Protein AF-A0A066UER6-F1 (afdb_monomer_lite)

Foldseek 3Di:
DDQAFAFQQRVQVVVVHGDDDPPPPDPDPPPDDRRDGDHDDPVLVVQLVQQQVLFQVLCCVLCVVDHFDQDPPQRWGWDADPQKIWTWGCADPVGNHIKTDIFHNDQDDDPQQPDPRGHIDHCVRQVGNVSSNVNVVVSVVVVPDD

Sequence (146 aa):
MPLNGRSYDEVAAAAGLEAGEPAGVYGGGPGVRTDEVITLAADAVKTLMRAFAEGDRALREFAPELVPVLWPEHFDVAISLDEVNYGVSPGDRYFAEPYAYVGPHEPREGEFWNAAFGAARTMAELGGADAVVGFFRAGRESAAGR

pLDDT: mean 93.42, std 7.53, range [54.22, 98.88]

Organism: NCBI:txid287986

Secondary structure (DSSP, 8-state):
---TTSBHHHHHHHTT------TTT-----S--TTSBP---HHHHHHHHHHHHHHHHHHHHH-TTSPPEE-TTT--EEEEETTEEEEEES--SS-SS-EEEEEESS---STT--BTTBEEEEHHHH-SHHHHHHHHHHHHHHHH--

Structure (mmCIF, N/CA/C/O backbone):
data_AF-A0A066UER6-F1
#
_entry.id   AF-A0A066UER6-F1
#
loop_
_atom_site.group_PDB
_atom_site.id
_atom_site.type_symbol
_atom_site.label_atom_id
_atom_site.label_alt_id
_atom_site.label_comp_id
_atom_site.label_asym_id
_atom_site.label_entity_id
_atom_site.label_seq_id
_atom_site.pdbx_PDB_ins_code
_atom_site.Cartn_x
_atom_site.Cartn_y
_atom_site.Cartn_z
_atom_site.occupancy
_atom_site.B_iso_or_equiv
_atom_site.auth_seq_id
_atom_site.auth_comp_id
_atom_site.auth_asym_id
_atom_site.auth_atom_id
_atom_site.pdbx_PDB_model_num
ATOM 1 N N . MET A 1 1 ? 11.293 -13.951 -16.909 1.00 78.81 1 MET A N 1
ATOM 2 C CA . MET A 1 1 ? 12.404 -13.252 -17.600 1.00 78.81 1 MET A CA 1
ATOM 3 C C . MET A 1 1 ? 12.900 -12.126 -16.694 1.00 78.81 1 MET A C 1
ATOM 5 O O . MET A 1 1 ? 12.075 -11.637 -15.928 1.00 78.81 1 MET A O 1
ATOM 9 N N . PRO A 1 2 ? 14.182 -11.722 -16.725 1.00 86.94 2 PRO A N 1
ATOM 10 C CA . PRO A 1 2 ? 14.626 -10.545 -15.977 1.00 86.94 2 PRO A CA 1
ATOM 11 C C . PRO A 1 2 ? 13.974 -9.278 -16.550 1.00 86.94 2 PRO A C 1
ATOM 13 O O . PRO A 1 2 ? 13.946 -9.110 -17.767 1.00 86.94 2 PRO A O 1
ATOM 16 N N . LEU A 1 3 ? 13.425 -8.427 -15.678 1.00 92.38 3 LEU A N 1
ATOM 17 C CA . LEU A 1 3 ? 12.785 -7.163 -16.070 1.00 92.38 3 LEU A CA 1
ATOM 18 C C . LEU A 1 3 ? 13.799 -6.017 -16.162 1.00 92.38 3 LEU A C 1
ATOM 20 O O . LEU A 1 3 ? 13.767 -5.235 -17.101 1.00 92.38 3 LEU A O 1
ATOM 24 N N . ASN A 1 4 ? 14.715 -5.935 -15.194 1.00 94.06 4 ASN A N 1
ATOM 25 C CA . ASN A 1 4 ? 15.705 -4.864 -15.116 1.00 94.06 4 ASN A CA 1
ATOM 26 C C . ASN A 1 4 ? 16.644 -4.870 -16.333 1.00 94.06 4 ASN A C 1
ATOM 28 O O . ASN A 1 4 ? 17.203 -5.915 -16.671 1.00 94.06 4 ASN A O 1
ATOM 32 N N . GLY A 1 5 ? 16.856 -3.699 -16.934 1.00 95.75 5 GLY A N 1
ATOM 33 C CA . GLY A 1 5 ? 17.715 -3.523 -18.107 1.00 95.75 5 GLY A CA 1
ATOM 34 C C . GLY A 1 5 ? 17.051 -3.843 -19.450 1.00 95.75 5 GLY A C 1
ATOM 35 O O . GLY A 1 5 ? 17.748 -3.862 -20.459 1.00 95.75 5 GLY A O 1
ATOM 36 N N . ARG A 1 6 ? 15.735 -4.083 -19.470 1.00 96.19 6 ARG A N 1
ATOM 37 C CA . ARG A 1 6 ? 14.922 -4.276 -20.683 1.00 96.19 6 ARG A CA 1
ATOM 38 C C . ARG A 1 6 ? 13.877 -3.181 -20.807 1.00 96.19 6 ARG A C 1
ATOM 40 O O . ARG A 1 6 ? 13.477 -2.624 -19.788 1.00 96.19 6 ARG A O 1
ATOM 47 N N . SER A 1 7 ? 13.420 -2.883 -22.014 1.00 96.44 7 SER A N 1
ATOM 48 C CA . SER A 1 7 ? 12.302 -1.957 -22.219 1.00 96.44 7 SER A CA 1
ATOM 49 C C . SER A 1 7 ? 10.941 -2.630 -22.005 1.00 96.44 7 SER A C 1
ATOM 51 O O . SER A 1 7 ? 10.826 -3.861 -21.977 1.00 96.44 7 SER A O 1
ATOM 53 N N . TYR A 1 8 ? 9.891 -1.831 -21.799 1.00 94.94 8 TYR A N 1
ATOM 54 C CA . TYR A 1 8 ? 8.541 -2.362 -21.569 1.00 94.94 8 TYR A CA 1
ATOM 55 C C . TYR A 1 8 ? 7.993 -3.115 -22.793 1.00 94.94 8 TYR A C 1
ATOM 57 O O . TYR A 1 8 ? 7.343 -4.148 -22.628 1.00 94.94 8 TYR A O 1
ATOM 65 N N . ASP A 1 9 ? 8.290 -2.652 -24.009 1.00 96.25 9 ASP A N 1
ATOM 66 C CA . ASP A 1 9 ? 7.933 -3.322 -25.267 1.00 96.25 9 ASP A CA 1
ATOM 67 C C . ASP A 1 9 ? 8.623 -4.689 -25.434 1.00 96.25 9 ASP A C 1
ATOM 69 O O . ASP A 1 9 ? 7.976 -5.668 -25.803 1.00 96.25 9 ASP A O 1
ATOM 73 N N . GLU A 1 10 ? 9.897 -4.809 -25.065 1.00 96.56 10 GLU A N 1
ATOM 74 C CA . GLU A 1 10 ? 10.649 -6.064 -25.052 1.00 96.56 10 GLU A CA 1
ATOM 75 C C . GLU A 1 10 ? 10.055 -7.094 -24.083 1.00 96.56 10 GLU A C 1
ATOM 77 O O . GLU A 1 10 ? 10.028 -8.299 -24.372 1.00 96.56 10 GLU A O 1
ATOM 82 N N . VAL A 1 11 ? 9.623 -6.630 -22.907 1.00 95.88 11 VAL A N 1
ATOM 83 C CA . VAL A 1 11 ? 8.973 -7.467 -21.893 1.00 95.88 11 VAL A CA 1
ATOM 84 C C . VAL A 1 11 ? 7.583 -7.895 -22.363 1.00 95.88 11 VAL A C 1
ATOM 86 O O . VAL A 1 11 ? 7.253 -9.077 -22.248 1.00 95.88 11 VAL A O 1
ATOM 89 N N . ALA A 1 12 ? 6.792 -6.982 -22.933 1.00 94.62 12 ALA A N 1
ATOM 90 C CA . ALA A 1 12 ? 5.471 -7.291 -23.476 1.00 94.62 12 ALA A CA 1
ATOM 91 C C . ALA A 1 12 ? 5.558 -8.300 -24.630 1.00 94.62 12 ALA A C 1
ATOM 93 O O . ALA A 1 12 ? 4.899 -9.341 -24.586 1.00 94.62 12 ALA A O 1
ATOM 94 N N . ALA A 1 13 ? 6.449 -8.069 -25.597 1.00 95.75 13 ALA A N 1
ATOM 95 C CA . ALA A 1 13 ? 6.640 -8.955 -26.741 1.00 95.75 13 ALA A CA 1
ATOM 96 C C . ALA A 1 13 ? 7.039 -10.374 -26.307 1.00 95.75 13 ALA A C 1
ATOM 98 O O . ALA A 1 13 ? 6.516 -11.361 -26.824 1.00 95.75 13 ALA A O 1
ATOM 99 N N . ALA A 1 14 ? 7.913 -10.497 -25.302 1.00 95.38 14 ALA A N 1
ATOM 100 C CA . ALA A 1 14 ? 8.298 -11.791 -24.738 1.00 95.38 14 ALA A CA 1
ATOM 101 C C . ALA A 1 14 ? 7.141 -12.522 -24.025 1.00 95.38 14 ALA A C 1
ATOM 103 O O . ALA A 1 14 ? 7.196 -13.743 -23.878 1.00 95.38 14 ALA A O 1
ATOM 104 N N . ALA A 1 15 ? 6.108 -11.796 -23.592 1.00 94.62 15 ALA A N 1
ATOM 105 C CA . ALA A 1 15 ? 4.872 -12.347 -23.040 1.00 94.62 15 ALA A CA 1
ATOM 106 C C . ALA A 1 15 ? 3.776 -12.578 -24.104 1.00 94.62 15 ALA A C 1
ATOM 108 O O . ALA A 1 15 ? 2.688 -13.032 -23.757 1.00 94.62 15 ALA A O 1
ATOM 109 N N . GLY A 1 16 ? 4.043 -12.287 -25.384 1.00 96.00 16 GLY A N 1
ATOM 110 C CA . GLY A 1 16 ? 3.043 -12.356 -26.454 1.00 96.00 16 GLY A CA 1
ATOM 111 C C . GLY A 1 16 ? 2.021 -11.215 -26.411 1.00 96.00 16 GLY A C 1
ATOM 112 O O . GLY A 1 16 ? 0.895 -11.390 -26.871 1.00 96.00 16 GLY A O 1
ATOM 113 N N . LEU A 1 17 ? 2.401 -10.073 -25.834 1.00 94.62 17 LEU A N 1
ATOM 114 C CA . LEU A 1 17 ? 1.578 -8.875 -25.680 1.00 94.62 17 LEU A CA 1
ATOM 115 C C . LEU A 1 17 ? 2.175 -7.704 -26.471 1.00 94.62 17 LEU A C 1
ATOM 117 O O . LEU A 1 17 ? 3.385 -7.631 -26.683 1.00 94.62 17 LEU A O 1
ATOM 121 N N . GLU A 1 18 ? 1.325 -6.757 -26.857 1.00 93.50 18 GLU A N 1
ATOM 122 C CA . GLU A 1 18 ? 1.747 -5.445 -27.349 1.00 93.50 18 GLU A CA 1
ATOM 123 C C . GLU A 1 18 ? 1.742 -4.457 -26.177 1.00 93.50 18 GLU A C 1
ATOM 125 O O . GLU A 1 18 ? 0.764 -4.378 -25.431 1.00 93.50 18 GLU A O 1
ATOM 130 N N . ALA A 1 19 ? 2.848 -3.736 -25.974 1.00 92.06 19 ALA A N 1
ATOM 131 C CA . ALA A 1 19 ? 2.913 -2.708 -24.942 1.00 92.06 19 ALA A CA 1
ATOM 132 C C . ALA A 1 19 ? 2.109 -1.480 -25.374 1.00 92.06 19 ALA A C 1
ATOM 134 O O . ALA A 1 19 ? 2.279 -0.971 -26.478 1.00 92.06 19 ALA A O 1
ATOM 135 N N . GLY A 1 20 ? 1.280 -0.966 -24.474 1.00 87.19 20 GLY A N 1
ATOM 136 C CA . GLY A 1 20 ? 0.502 0.235 -24.720 1.00 87.19 20 GLY A CA 1
ATOM 137 C C . GLY A 1 20 ? -0.292 0.636 -23.489 1.00 87.19 20 GLY A C 1
ATOM 138 O O . GLY A 1 20 ? -0.501 -0.159 -22.571 1.00 87.19 20 GLY A O 1
ATOM 139 N N . GLU A 1 21 ? -0.722 1.890 -23.466 1.00 82.25 21 GLU A N 1
ATOM 140 C CA . GLU A 1 21 ? -1.702 2.343 -22.488 1.00 82.25 21 GLU A CA 1
ATOM 141 C C . GLU A 1 21 ? -3.107 1.829 -22.856 1.00 82.25 21 GLU A C 1
ATOM 143 O O . GLU A 1 21 ? -3.392 1.595 -24.035 1.00 82.25 21 GLU A O 1
ATOM 148 N N . PRO A 1 22 ? -4.023 1.687 -21.883 1.00 77.50 22 PRO A N 1
ATOM 149 C CA . PRO A 1 22 ? -5.437 1.445 -22.154 1.00 77.50 22 PRO A CA 1
ATOM 150 C C . PRO A 1 22 ? -6.102 2.731 -22.684 1.00 77.50 22 PRO A C 1
ATOM 152 O O . PRO A 1 22 ? -6.923 3.361 -22.008 1.00 77.50 22 PRO A O 1
ATOM 155 N N . ALA A 1 23 ? -5.703 3.144 -23.890 1.00 77.06 23 ALA A N 1
ATOM 156 C CA . ALA A 1 23 ? -6.059 4.417 -24.501 1.00 77.06 23 ALA A CA 1
ATOM 157 C C . ALA A 1 23 ? -7.580 4.633 -24.517 1.00 77.06 23 ALA A C 1
ATOM 159 O O . ALA A 1 23 ? -8.345 3.800 -25.004 1.00 77.06 23 ALA A O 1
ATOM 160 N N . GLY A 1 24 ? -8.019 5.774 -23.981 1.00 75.81 24 GLY A N 1
ATOM 161 C CA . GLY A 1 24 ? -9.433 6.154 -23.938 1.00 75.81 24 GLY A CA 1
ATOM 162 C C . GLY A 1 24 ? -10.271 5.472 -22.850 1.00 75.81 24 GLY A C 1
ATOM 163 O O . GLY A 1 24 ? -11.469 5.740 -22.790 1.00 75.81 24 GLY A O 1
ATOM 164 N N . VAL A 1 25 ? -9.674 4.634 -21.990 1.00 78.25 25 VAL A N 1
ATOM 165 C CA . VAL A 1 25 ? -10.378 3.987 -20.866 1.00 78.25 25 VAL A CA 1
ATOM 166 C C . VAL A 1 25 ? -10.045 4.664 -19.535 1.00 78.25 25 VAL A C 1
ATOM 168 O O . VAL A 1 25 ? -10.952 5.105 -18.832 1.00 78.25 25 VAL A O 1
ATOM 171 N N . TYR A 1 26 ? -8.755 4.797 -19.211 1.00 66.50 26 TYR A N 1
ATOM 172 C CA . TYR A 1 26 ? -8.274 5.398 -17.961 1.00 66.50 26 TYR A CA 1
ATOM 173 C C . TYR A 1 26 ? -7.165 6.418 -18.235 1.00 66.50 26 TYR A C 1
ATOM 175 O O . TYR A 1 26 ? -6.303 6.195 -19.082 1.00 66.50 26 TYR A O 1
ATOM 183 N N . GLY A 1 27 ? -7.183 7.538 -17.509 1.00 70.38 27 GLY A N 1
ATOM 184 C CA . GLY A 1 27 ? -6.080 8.504 -17.473 1.00 70.38 27 GLY A CA 1
ATOM 185 C C . GLY A 1 27 ? -5.192 8.297 -16.242 1.00 70.38 27 GLY A C 1
ATOM 186 O O . GLY A 1 27 ? -5.624 7.689 -15.269 1.00 70.38 27 GLY A O 1
ATOM 187 N N . GLY A 1 28 ? -3.970 8.841 -16.259 1.00 71.88 28 GLY A N 1
ATOM 188 C CA . GLY A 1 28 ? -3.071 8.811 -15.092 1.00 71.88 28 GLY A CA 1
ATOM 189 C C . GLY A 1 28 ? -2.182 7.569 -14.986 1.00 71.88 28 GLY A C 1
ATOM 190 O O . GLY A 1 28 ? -1.883 7.132 -13.879 1.00 71.88 28 GLY A O 1
ATOM 191 N N . GLY A 1 29 ? -1.765 7.003 -16.123 1.00 76.00 29 GLY A N 1
ATOM 192 C CA . GLY A 1 29 ? -0.794 5.908 -16.166 1.00 76.00 29 GLY A CA 1
ATOM 193 C C . GLY A 1 29 ? 0.595 6.285 -15.616 1.00 76.00 29 GLY A C 1
ATOM 194 O O . GLY A 1 29 ? 0.835 7.436 -15.249 1.00 76.00 29 GLY A O 1
ATOM 195 N N . PRO A 1 30 ? 1.550 5.339 -15.612 1.00 78.31 30 PRO A N 1
ATOM 196 C CA . PRO A 1 30 ? 2.862 5.482 -14.963 1.00 78.31 30 PRO A CA 1
ATOM 197 C C . PRO A 1 30 ? 3.775 6.577 -15.543 1.00 78.31 30 PRO A C 1
ATOM 199 O O . PRO A 1 30 ? 4.869 6.788 -15.030 1.00 78.31 30 PRO A O 1
ATOM 202 N N . GLY A 1 31 ? 3.362 7.266 -16.613 1.00 84.56 31 GLY A N 1
ATOM 203 C CA . GLY A 1 31 ? 4.130 8.358 -17.215 1.00 84.56 31 GLY A CA 1
ATOM 204 C C . GLY A 1 31 ? 5.421 7.913 -17.906 1.00 84.56 31 GLY A C 1
ATOM 205 O O . GLY A 1 31 ? 6.291 8.747 -18.139 1.00 84.56 31 GLY A O 1
ATOM 206 N N . VAL A 1 32 ? 5.541 6.623 -18.231 1.00 89.00 32 VAL A N 1
ATOM 207 C CA . VAL A 1 32 ? 6.689 6.034 -18.935 1.00 89.00 32 VAL A CA 1
ATOM 208 C C . VAL A 1 32 ? 6.318 5.707 -20.376 1.00 89.00 32 VAL A C 1
ATOM 210 O O . VAL A 1 32 ? 5.187 5.300 -20.659 1.00 89.00 32 VAL A O 1
ATOM 213 N N . ARG A 1 33 ? 7.269 5.854 -21.298 1.00 91.69 33 ARG A N 1
ATOM 214 C CA . ARG A 1 33 ? 7.125 5.350 -22.668 1.00 91.69 33 ARG A CA 1
ATOM 215 C C . ARG A 1 33 ? 7.414 3.853 -22.728 1.00 91.69 33 ARG A C 1
ATOM 217 O O . ARG A 1 33 ? 8.179 3.311 -21.935 1.00 91.69 33 ARG A O 1
ATOM 224 N N . THR A 1 34 ? 6.837 3.180 -23.717 1.00 94.38 34 THR A N 1
ATOM 225 C CA . THR A 1 34 ? 7.005 1.731 -23.900 1.00 94.38 34 THR A CA 1
ATOM 226 C C . THR A 1 34 ? 8.439 1.329 -24.262 1.00 94.38 34 THR A C 1
ATOM 228 O O . THR A 1 34 ? 8.847 0.209 -23.965 1.00 94.38 34 THR A O 1
ATOM 231 N N . ASP A 1 35 ? 9.213 2.238 -24.859 1.00 95.75 35 ASP A N 1
ATOM 232 C CA . ASP A 1 35 ? 10.620 2.044 -25.229 1.00 95.75 35 ASP A CA 1
ATOM 233 C C . ASP A 1 35 ? 11.605 2.379 -24.090 1.00 95.75 35 ASP A C 1
ATOM 235 O O . ASP A 1 35 ? 12.815 2.197 -24.232 1.00 95.75 35 ASP A O 1
ATOM 239 N N . GLU A 1 36 ? 11.118 2.870 -22.945 1.00 96.38 36 GLU A N 1
ATOM 240 C CA . GLU A 1 36 ? 11.971 3.168 -21.795 1.00 96.38 36 GLU A CA 1
ATOM 241 C C . GLU A 1 36 ? 12.480 1.898 -21.117 1.00 96.38 36 GLU A C 1
ATOM 243 O O . GLU A 1 36 ? 11.741 0.936 -20.909 1.00 96.38 36 GLU A O 1
ATOM 248 N N . VAL A 1 37 ? 13.753 1.930 -20.716 1.00 96.19 37 VAL A N 1
ATOM 249 C CA . VAL A 1 37 ? 14.413 0.827 -20.016 1.00 96.19 37 VAL A CA 1
ATOM 250 C C . VAL A 1 37 ? 13.955 0.771 -18.560 1.00 96.19 37 VAL A C 1
ATOM 252 O O . VAL A 1 37 ? 14.175 1.699 -17.778 1.00 96.19 37 VAL A O 1
ATOM 255 N N . ILE A 1 38 ? 13.398 -0.372 -18.171 1.00 95.06 38 ILE A N 1
ATOM 256 C CA . ILE A 1 38 ? 13.036 -0.692 -16.796 1.00 95.06 38 ILE A CA 1
ATOM 257 C C . ILE A 1 38 ? 14.300 -0.670 -15.937 1.00 95.06 38 ILE A C 1
ATOM 259 O O . ILE A 1 38 ? 15.219 -1.473 -16.123 1.00 95.06 38 ILE A O 1
ATOM 263 N N . 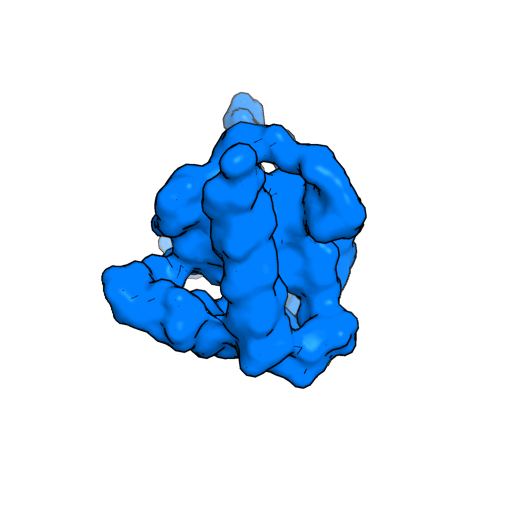THR A 1 39 ? 14.310 0.228 -14.954 1.00 93.75 39 THR A N 1
ATOM 264 C CA . THR A 1 39 ? 15.381 0.348 -13.964 1.00 93.75 39 THR A CA 1
ATOM 265 C C . THR A 1 39 ? 14.835 0.045 -12.577 1.00 93.75 39 THR A C 1
ATOM 267 O O . THR A 1 39 ? 14.045 0.802 -12.020 1.00 93.75 39 THR A O 1
ATOM 270 N N . LEU A 1 40 ? 15.286 -1.060 -11.990 1.00 92.25 40 LEU A N 1
ATOM 271 C CA . LEU A 1 40 ? 14.958 -1.442 -10.621 1.00 92.25 40 LEU A CA 1
ATOM 272 C C . LEU A 1 40 ? 16.057 -0.946 -9.679 1.00 92.25 40 LEU A C 1
ATOM 274 O O . LEU A 1 40 ? 17.054 -1.632 -9.442 1.00 92.25 40 LEU A O 1
ATOM 278 N N . ALA A 1 41 ? 15.884 0.264 -9.145 1.00 92.81 41 ALA A N 1
ATOM 279 C CA . ALA A 1 41 ? 16.799 0.819 -8.154 1.00 92.81 41 ALA A CA 1
ATOM 280 C C . ALA A 1 41 ? 16.771 -0.029 -6.872 1.00 92.81 41 ALA A C 1
ATOM 282 O O . ALA A 1 41 ? 15.733 -0.155 -6.222 1.00 92.81 41 ALA A O 1
ATOM 283 N N . ALA A 1 42 ? 17.918 -0.606 -6.499 1.00 92.94 42 ALA A N 1
ATOM 284 C CA . ALA A 1 42 ? 17.996 -1.602 -5.430 1.00 92.94 42 ALA A CA 1
ATOM 285 C C . ALA A 1 42 ? 17.429 -1.102 -4.092 1.00 92.94 42 ALA A C 1
ATOM 287 O O . ALA A 1 42 ? 16.746 -1.855 -3.403 1.00 92.94 42 ALA A O 1
ATOM 288 N N . ASP A 1 43 ? 17.679 0.155 -3.729 1.00 95.06 43 ASP A N 1
ATOM 289 C CA . ASP A 1 43 ? 17.203 0.701 -2.456 1.00 95.06 43 ASP A CA 1
ATOM 290 C C . ASP A 1 43 ? 15.703 1.009 -2.478 1.00 95.06 43 ASP A C 1
ATOM 292 O O . ASP A 1 43 ? 15.016 0.707 -1.506 1.00 95.06 43 ASP A O 1
ATOM 296 N N . ALA A 1 44 ? 15.162 1.481 -3.606 1.00 92.88 44 ALA A N 1
ATOM 297 C CA . ALA A 1 44 ? 13.718 1.652 -3.766 1.00 92.88 44 ALA A CA 1
ATOM 298 C C . ALA A 1 44 ? 12.987 0.303 -3.682 1.00 92.88 44 ALA A C 1
ATOM 300 O O . ALA A 1 44 ? 12.010 0.171 -2.949 1.00 92.88 44 ALA A O 1
ATOM 301 N N . VAL A 1 45 ? 13.510 -0.732 -4.354 1.00 94.31 45 VAL A N 1
ATOM 302 C CA . VAL A 1 45 ? 12.952 -2.091 -4.282 1.00 94.31 45 VAL A CA 1
ATOM 303 C C . VAL A 1 45 ? 12.966 -2.612 -2.846 1.00 94.31 45 VAL A C 1
ATOM 305 O O . VAL A 1 45 ? 11.955 -3.136 -2.389 1.00 94.31 45 VAL A O 1
ATOM 308 N N . LYS A 1 46 ? 14.069 -2.447 -2.104 1.00 95.75 46 LYS A N 1
ATOM 309 C CA . LYS A 1 46 ? 14.130 -2.856 -0.689 1.00 95.75 46 LYS A CA 1
ATOM 310 C C . LYS A 1 46 ? 13.079 -2.135 0.156 1.00 95.75 46 LYS A C 1
ATOM 312 O O . LYS A 1 46 ? 12.413 -2.791 0.952 1.00 95.75 46 LYS A O 1
ATOM 317 N N . THR A 1 47 ? 12.922 -0.823 -0.022 1.00 96.19 47 THR A N 1
ATOM 318 C CA . THR A 1 47 ? 11.927 -0.024 0.707 1.00 96.19 47 THR A CA 1
ATOM 319 C C . THR A 1 47 ? 10.508 -0.517 0.433 1.00 96.19 47 THR A C 1
ATOM 321 O O . THR A 1 47 ? 9.769 -0.791 1.376 1.00 96.19 47 THR A O 1
ATOM 324 N N . LEU A 1 48 ? 10.152 -0.718 -0.838 1.00 96.00 48 LEU A N 1
ATOM 325 C CA . LEU A 1 48 ? 8.829 -1.209 -1.234 1.00 96.00 48 LEU A CA 1
ATOM 326 C C . LEU A 1 48 ? 8.564 -2.634 -0.733 1.00 96.00 48 LEU A C 1
ATOM 328 O O . LEU A 1 48 ? 7.513 -2.907 -0.161 1.00 96.00 48 LEU A O 1
ATOM 332 N N . MET A 1 49 ? 9.529 -3.545 -0.891 1.00 96.62 49 MET A N 1
ATOM 333 C CA . MET A 1 49 ? 9.382 -4.930 -0.428 1.00 96.62 49 MET A CA 1
ATOM 334 C C . MET A 1 49 ? 9.244 -5.009 1.092 1.00 96.62 49 MET A C 1
ATOM 336 O O . MET A 1 49 ? 8.458 -5.810 1.595 1.00 96.62 49 MET A O 1
ATOM 340 N N . ARG A 1 50 ? 9.971 -4.161 1.829 1.00 97.69 50 ARG A N 1
ATOM 341 C CA . ARG A 1 50 ? 9.818 -4.049 3.280 1.00 97.69 50 ARG A CA 1
ATOM 342 C C . ARG A 1 50 ? 8.421 -3.555 3.648 1.00 97.69 50 ARG A C 1
ATOM 344 O O . ARG A 1 50 ? 7.792 -4.171 4.502 1.00 97.69 50 ARG A O 1
ATOM 351 N N . ALA A 1 51 ? 7.933 -2.501 2.995 1.00 98.19 51 ALA A N 1
ATOM 352 C CA . ALA A 1 51 ? 6.601 -1.962 3.253 1.00 98.19 51 ALA A CA 1
ATOM 353 C C . ALA A 1 51 ? 5.504 -3.009 3.004 1.00 98.19 51 ALA A C 1
ATOM 355 O O . ALA A 1 51 ? 4.655 -3.212 3.868 1.00 98.19 51 ALA A O 1
ATOM 356 N N . PHE A 1 52 ? 5.564 -3.744 1.887 1.00 98.31 52 PHE A N 1
ATOM 357 C CA . PHE A 1 52 ? 4.597 -4.807 1.603 1.00 98.31 52 PHE A CA 1
ATOM 358 C C . PHE A 1 52 ? 4.681 -5.979 2.580 1.00 98.31 52 PHE A C 1
ATOM 360 O O . PHE A 1 52 ? 3.645 -6.483 3.005 1.00 98.31 52 PHE A O 1
ATOM 367 N N . ALA A 1 53 ? 5.885 -6.402 2.973 1.00 98.31 53 ALA A N 1
ATOM 368 C CA . ALA A 1 53 ? 6.047 -7.479 3.948 1.00 98.31 53 ALA A CA 1
ATOM 369 C C . ALA A 1 53 ? 5.528 -7.079 5.339 1.00 98.31 53 ALA A C 1
ATOM 371 O O . ALA A 1 53 ? 4.883 -7.875 6.020 1.00 98.31 53 ALA A O 1
ATOM 372 N N . GLU A 1 54 ? 5.789 -5.841 5.764 1.00 98.56 54 GLU A N 1
ATOM 373 C CA . GLU A 1 54 ? 5.256 -5.301 7.014 1.00 98.56 54 GLU A CA 1
ATOM 374 C C . GLU A 1 54 ? 3.732 -5.130 6.941 1.00 98.56 54 GLU A C 1
ATOM 376 O O . GLU A 1 54 ? 3.046 -5.489 7.894 1.00 98.56 54 GLU A O 1
ATOM 381 N N . GLY A 1 55 ? 3.198 -4.671 5.807 1.00 98.62 55 GLY A N 1
ATOM 382 C CA . GLY A 1 55 ? 1.760 -4.559 5.560 1.00 98.62 55 GLY A CA 1
ATOM 383 C C . GLY A 1 55 ? 1.034 -5.904 5.598 1.00 98.62 55 GLY A C 1
ATOM 384 O O . GLY A 1 55 ? 0.090 -6.056 6.368 1.00 98.62 55 GLY A O 1
ATOM 385 N N . ASP A 1 56 ? 1.499 -6.907 4.844 1.00 98.69 56 ASP A N 1
ATOM 386 C CA . ASP A 1 56 ? 0.920 -8.263 4.857 1.00 98.69 56 ASP A CA 1
ATOM 387 C C . ASP A 1 56 ? 0.962 -8.870 6.268 1.00 98.69 56 ASP A C 1
ATOM 389 O O . ASP A 1 56 ? -0.056 -9.372 6.751 1.00 98.69 56 ASP A O 1
ATOM 393 N N . ARG A 1 57 ? 2.098 -8.744 6.974 1.00 98.69 57 ARG A N 1
ATOM 394 C CA . ARG A 1 57 ? 2.230 -9.203 8.367 1.00 98.69 57 ARG A CA 1
ATOM 395 C C . ARG A 1 57 ? 1.209 -8.523 9.279 1.00 98.69 57 ARG A C 1
ATOM 397 O O . ARG A 1 57 ? 0.539 -9.211 10.045 1.00 98.69 57 ARG A O 1
ATOM 404 N N . ALA A 1 58 ? 1.084 -7.198 9.193 1.00 98.81 58 ALA A N 1
ATOM 405 C CA . ALA A 1 58 ? 0.162 -6.438 10.028 1.00 98.81 58 ALA A CA 1
ATOM 406 C C . ALA A 1 58 ? -1.300 -6.809 9.760 1.00 98.81 58 ALA A C 1
ATOM 408 O O . ALA A 1 58 ? -2.063 -7.004 10.701 1.00 98.81 58 ALA A O 1
ATOM 409 N N . LEU A 1 59 ? -1.693 -6.953 8.494 1.00 98.81 59 LEU A N 1
ATOM 410 C CA . LEU A 1 59 ? -3.064 -7.306 8.119 1.00 98.81 59 LEU A CA 1
ATOM 411 C C . LEU A 1 59 ? -3.446 -8.704 8.620 1.00 98.81 59 LEU A C 1
ATOM 413 O O . LEU A 1 59 ? -4.527 -8.871 9.181 1.00 98.81 59 LEU A O 1
ATOM 417 N N . ARG A 1 60 ? -2.542 -9.686 8.495 1.00 98.69 60 ARG A N 1
ATOM 418 C CA . ARG A 1 60 ? -2.757 -11.052 9.011 1.00 98.69 60 ARG A CA 1
ATOM 419 C C . ARG A 1 60 ? -2.851 -11.113 10.530 1.00 98.69 60 ARG A C 1
ATOM 421 O O . ARG A 1 60 ? -3.542 -11.977 11.055 1.00 98.69 60 ARG A O 1
ATOM 428 N N . GLU A 1 61 ? -2.146 -10.241 11.243 1.00 98.62 61 GLU A N 1
ATOM 429 C CA . GLU A 1 61 ? -2.281 -10.149 12.699 1.00 98.62 61 GLU A CA 1
ATOM 430 C C . GLU A 1 61 ? -3.567 -9.416 13.105 1.00 98.62 61 GLU A C 1
ATOM 432 O O . GLU A 1 61 ? -4.234 -9.804 14.064 1.00 98.62 61 GLU A O 1
ATOM 437 N N . PHE A 1 62 ? -3.910 -8.344 12.394 1.00 98.69 62 PHE A N 1
ATOM 438 C CA . PHE A 1 62 ? -5.062 -7.500 12.691 1.00 98.69 62 PHE A CA 1
ATOM 439 C C . PHE A 1 62 ? -6.401 -8.212 12.443 1.00 98.69 62 PHE A C 1
ATOM 441 O O . PHE A 1 62 ? -7.304 -8.091 13.272 1.00 98.69 62 PHE A O 1
ATOM 448 N N . ALA A 1 63 ? -6.511 -8.955 11.339 1.00 98.31 63 ALA A N 1
ATOM 449 C CA . ALA A 1 63 ? -7.711 -9.677 10.918 1.00 98.31 63 ALA A CA 1
ATOM 450 C C . ALA A 1 63 ? -7.328 -11.071 10.373 1.00 98.31 63 ALA A C 1
ATOM 452 O O . ALA A 1 63 ? -7.302 -11.278 9.156 1.00 98.31 63 ALA A O 1
ATOM 453 N N . PRO A 1 64 ? -6.974 -12.032 11.249 1.00 98.19 64 PRO A N 1
ATOM 454 C CA . PRO A 1 64 ? -6.435 -13.341 10.858 1.00 98.19 64 PRO A CA 1
ATOM 455 C C . PRO A 1 64 ? -7.395 -14.205 10.030 1.00 98.19 64 PRO A C 1
ATOM 457 O O . PRO A 1 64 ? -6.966 -15.142 9.357 1.00 98.19 64 PRO A O 1
ATOM 460 N N . GLU A 1 65 ? -8.691 -13.914 10.086 1.00 98.06 65 GLU A N 1
ATOM 461 C CA . GLU A 1 65 ? -9.738 -14.553 9.295 1.00 98.06 65 GLU A CA 1
ATOM 462 C C . GLU A 1 65 ? -9.812 -14.058 7.843 1.00 98.06 65 GLU A C 1
ATOM 464 O O . GLU A 1 65 ? -10.439 -14.714 7.009 1.00 98.06 65 GLU A O 1
ATOM 469 N N . LEU A 1 66 ? -9.174 -12.927 7.525 1.00 97.94 66 LEU A N 1
ATOM 470 C CA . LEU A 1 66 ? -9.153 -12.342 6.189 1.00 97.94 66 LEU A CA 1
ATOM 471 C C . LEU A 1 66 ? -7.820 -12.602 5.485 1.00 97.94 66 LEU A C 1
ATOM 473 O O . LEU A 1 66 ? -6.757 -12.722 6.094 1.00 97.94 66 LEU A O 1
ATOM 477 N N . VAL A 1 67 ? -7.878 -12.678 4.157 1.00 97.88 67 VAL A N 1
ATOM 478 C CA . VAL A 1 67 ? -6.695 -12.856 3.311 1.00 97.88 67 VAL A CA 1
ATOM 479 C C . VAL A 1 67 ? -6.340 -11.509 2.681 1.00 97.88 67 VAL A C 1
ATOM 481 O O . VAL A 1 67 ? -7.158 -10.986 1.924 1.00 97.88 67 VAL A O 1
ATOM 484 N N . PRO A 1 68 ? -5.143 -10.951 2.949 1.00 98.06 68 PRO A N 1
ATOM 485 C CA . PRO A 1 68 ? -4.670 -9.753 2.263 1.00 98.06 68 PRO A CA 1
ATOM 486 C C . PRO A 1 68 ? -4.629 -9.937 0.746 1.00 98.06 68 PRO A C 1
ATOM 488 O O . PRO A 1 68 ? -4.172 -10.969 0.247 1.00 98.06 68 PRO A O 1
ATOM 491 N N . VAL A 1 69 ? -5.083 -8.918 0.019 1.00 97.00 69 VAL A N 1
ATOM 492 C CA . VAL A 1 69 ? -5.077 -8.865 -1.445 1.00 97.00 69 VAL A CA 1
ATOM 493 C C . VAL A 1 69 ? -4.131 -7.759 -1.893 1.00 97.00 69 VAL A C 1
ATOM 495 O O . VAL A 1 69 ? -4.153 -6.662 -1.339 1.00 97.00 69 VAL A O 1
ATOM 498 N N . LEU A 1 70 ? -3.312 -8.047 -2.907 1.00 96.25 70 LEU A N 1
ATOM 499 C CA . LEU A 1 70 ? -2.576 -7.021 -3.640 1.00 96.25 70 LEU A CA 1
ATOM 500 C C . LEU A 1 70 ? -3.495 -6.448 -4.726 1.00 96.25 70 LEU A C 1
ATOM 502 O O . LEU A 1 70 ? -3.791 -7.128 -5.711 1.00 96.25 70 LEU A O 1
ATOM 506 N N . TRP A 1 71 ? -3.985 -5.228 -4.527 1.00 90.81 71 TRP A N 1
ATOM 507 C CA . TRP A 1 71 ? -4.973 -4.600 -5.400 1.00 90.81 71 TRP A CA 1
ATOM 508 C C . TRP A 1 71 ? -4.318 -4.036 -6.661 1.00 90.81 71 TRP A C 1
ATOM 510 O O . TRP A 1 71 ? -3.457 -3.173 -6.549 1.00 90.81 71 TRP A O 1
ATOM 520 N N . PRO A 1 72 ? -4.714 -4.459 -7.872 1.00 78.75 72 PRO A N 1
ATOM 521 C CA . PRO A 1 72 ? -3.971 -4.136 -9.092 1.00 78.75 72 PRO A CA 1
ATOM 522 C C . PRO A 1 72 ? -4.030 -2.658 -9.508 1.00 78.75 72 PRO A C 1
ATOM 524 O O . PRO A 1 72 ? -3.134 -2.211 -10.213 1.00 78.75 72 PRO A O 1
ATOM 527 N N . GLU A 1 73 ? -5.054 -1.904 -9.094 1.00 77.12 73 GLU A N 1
ATOM 528 C CA . GLU A 1 73 ? -5.240 -0.503 -9.507 1.00 77.12 73 GLU A CA 1
ATOM 529 C C . GLU A 1 73 ? -4.274 0.461 -8.798 1.00 77.12 73 GLU A C 1
ATOM 531 O O . GLU A 1 73 ? -3.669 1.312 -9.445 1.00 77.12 73 GLU A O 1
ATOM 536 N N . HIS A 1 74 ? -4.085 0.287 -7.484 1.00 85.38 74 HIS A N 1
ATOM 537 C CA . HIS A 1 74 ? -3.197 1.118 -6.651 1.00 85.38 74 HIS A CA 1
ATOM 538 C C . HIS A 1 74 ? -1.922 0.394 -6.204 1.00 85.38 74 HIS A C 1
ATOM 540 O O . HIS A 1 74 ? -0.982 1.011 -5.714 1.00 85.38 74 HIS A O 1
ATOM 546 N N . PHE A 1 75 ? -1.871 -0.918 -6.425 1.00 92.06 75 PHE A N 1
ATOM 547 C CA . PHE A 1 75 ? -0.795 -1.805 -6.000 1.00 92.06 75 PHE A CA 1
ATOM 548 C C . PHE A 1 75 ? -0.598 -1.860 -4.477 1.00 92.06 75 PHE A C 1
ATOM 550 O O . PHE A 1 75 ? 0.502 -2.119 -3.993 1.00 92.06 75 PHE A O 1
ATOM 557 N N . ASP A 1 76 ? -1.680 -1.661 -3.724 1.00 96.31 76 ASP A N 1
ATOM 558 C CA . ASP A 1 76 ? -1.711 -1.747 -2.263 1.00 96.31 76 ASP A CA 1
ATOM 559 C C . ASP A 1 76 ? -1.874 -3.195 -1.793 1.00 96.31 76 ASP A C 1
ATOM 561 O O . ASP A 1 76 ? -2.641 -3.955 -2.387 1.00 96.31 76 ASP A O 1
ATOM 565 N N . VAL A 1 77 ? -1.253 -3.561 -0.668 1.00 98.50 77 VAL A N 1
ATOM 566 C CA . VAL A 1 77 ? -1.651 -4.765 0.082 1.00 98.50 77 VAL A CA 1
ATOM 567 C C . VAL A 1 77 ? -2.718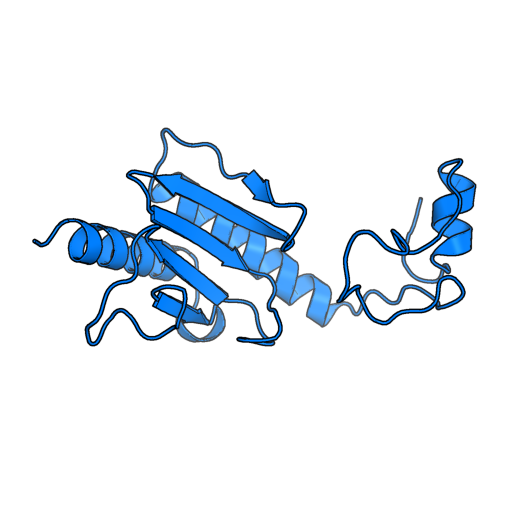 -4.372 1.099 1.00 98.50 77 VAL A C 1
ATOM 569 O O . VAL A 1 77 ? -2.452 -3.553 1.978 1.00 98.50 77 VAL A O 1
ATOM 572 N N . ALA A 1 78 ? -3.933 -4.905 0.969 1.00 98.31 78 ALA A N 1
ATOM 573 C CA . ALA A 1 78 ? -5.065 -4.446 1.772 1.00 98.31 78 ALA A CA 1
ATOM 574 C C . ALA A 1 78 ? -6.138 -5.519 2.015 1.00 98.31 78 ALA A C 1
ATOM 576 O O . ALA A 1 78 ? -6.181 -6.557 1.350 1.00 98.31 78 ALA A O 1
ATOM 577 N N . ILE A 1 79 ? -7.029 -5.230 2.963 1.00 98.38 79 ILE A N 1
ATOM 578 C CA . ILE A 1 79 ? -8.282 -5.948 3.236 1.00 98.38 79 ILE A CA 1
ATOM 579 C C . ILE A 1 79 ? -9.433 -4.945 3.382 1.00 98.38 79 ILE A C 1
ATOM 581 O O . ILE A 1 79 ? -9.210 -3.785 3.733 1.00 98.38 79 ILE A O 1
ATOM 585 N N . SER A 1 80 ? -10.664 -5.422 3.207 1.00 97.56 80 SER A N 1
ATOM 586 C CA . SER A 1 80 ? -11.880 -4.696 3.584 1.00 97.56 80 SER A CA 1
ATOM 587 C C . SER A 1 80 ? -12.571 -5.438 4.726 1.00 97.56 80 SER A C 1
ATOM 589 O O . SER A 1 80 ? -12.827 -6.638 4.616 1.00 97.56 80 SER A O 1
ATOM 591 N N . LEU A 1 81 ? -12.873 -4.734 5.814 1.00 97.38 81 LEU A N 1
ATOM 592 C CA . LEU A 1 81 ? -13.546 -5.271 6.996 1.00 97.38 81 LEU A CA 1
ATOM 593 C C . LEU A 1 81 ? -14.534 -4.230 7.524 1.00 97.38 81 LEU A C 1
ATOM 595 O O . LEU A 1 81 ? -14.153 -3.080 7.710 1.00 97.38 81 LEU A O 1
ATOM 599 N N . ASP A 1 82 ? -15.782 -4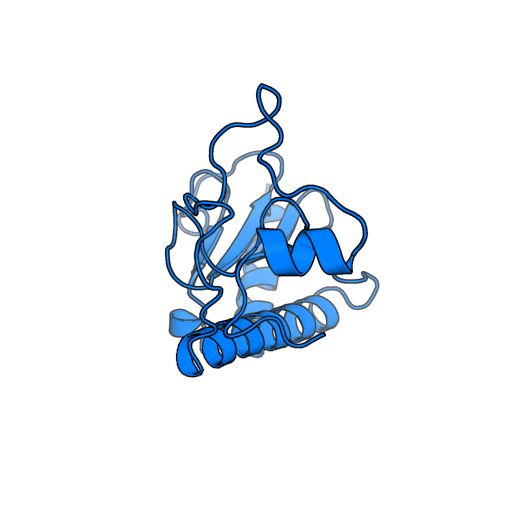.634 7.774 1.00 95.75 82 ASP A N 1
ATOM 600 C CA . ASP A 1 82 ? -16.822 -3.771 8.356 1.00 95.75 82 ASP A CA 1
ATOM 601 C C . ASP A 1 82 ? -16.976 -2.410 7.625 1.00 95.75 82 ASP A C 1
ATOM 603 O O . ASP A 1 82 ? -17.086 -1.364 8.256 1.00 95.75 82 ASP A O 1
ATOM 607 N N . GLU A 1 83 ? -16.950 -2.421 6.282 1.00 96.56 83 GLU A N 1
ATOM 608 C CA . GLU A 1 83 ? -16.986 -1.219 5.414 1.00 96.56 83 GLU A CA 1
ATOM 609 C C . GLU A 1 83 ? -15.824 -0.230 5.628 1.00 96.56 83 GLU A C 1
ATOM 611 O O . GLU A 1 83 ? -15.936 0.976 5.384 1.00 96.56 83 GLU A O 1
ATOM 616 N N . VAL A 1 84 ? -14.676 -0.746 6.064 1.00 98.06 84 VAL A N 1
ATOM 617 C CA . VAL A 1 84 ? -13.424 -0.004 6.191 1.00 98.06 84 VAL A CA 1
ATOM 618 C C . VAL A 1 84 ? -12.310 -0.747 5.464 1.00 98.06 84 VAL A C 1
ATOM 620 O O . VAL A 1 84 ? -12.110 -1.948 5.648 1.00 98.06 84 VAL A O 1
ATOM 623 N N . ASN A 1 85 ? -11.563 -0.019 4.640 1.00 97.94 85 ASN A N 1
ATOM 624 C CA . ASN A 1 85 ? -10.374 -0.527 3.972 1.00 97.94 85 ASN A CA 1
ATOM 625 C C . ASN A 1 85 ? -9.144 -0.295 4.849 1.00 97.94 85 ASN A C 1
ATOM 627 O O . ASN A 1 85 ? -8.918 0.816 5.329 1.00 97.94 85 ASN A O 1
ATOM 631 N N . TYR A 1 86 ? -8.340 -1.335 5.032 1.00 98.69 86 TYR A N 1
ATOM 632 C CA . TYR A 1 86 ? -7.074 -1.287 5.759 1.00 98.69 86 TYR A CA 1
ATOM 633 C C . TYR A 1 86 ? -5.978 -1.758 4.825 1.00 98.69 86 TYR A C 1
ATOM 635 O O . TYR A 1 86 ? -6.088 -2.852 4.270 1.00 98.69 86 TYR A O 1
ATOM 643 N N . GLY A 1 87 ? -4.917 -0.978 4.665 1.00 98.38 87 GLY A N 1
ATOM 644 C CA . GLY A 1 87 ? -3.871 -1.358 3.729 1.00 98.38 87 GLY A CA 1
ATOM 645 C C . GLY A 1 87 ? -2.571 -0.606 3.899 1.00 98.38 87 GLY A C 1
ATOM 646 O O . GLY A 1 87 ? -2.468 0.338 4.681 1.00 98.38 87 GLY A O 1
ATOM 647 N N . VAL A 1 88 ? -1.572 -1.068 3.155 1.00 98.56 88 VAL A N 1
ATOM 648 C CA . VAL A 1 88 ? -0.298 -0.381 2.954 1.00 98.56 88 VAL A CA 1
ATOM 649 C C . VAL A 1 88 ? -0.113 -0.143 1.462 1.00 98.56 88 VAL A C 1
ATOM 651 O O . VAL A 1 88 ? -0.128 -1.089 0.671 1.00 98.56 88 VAL A O 1
ATOM 654 N N . SER A 1 89 ? 0.072 1.124 1.106 1.00 97.62 89 SER A N 1
ATOM 655 C CA . SER A 1 89 ? 0.324 1.581 -0.257 1.00 97.62 89 SER A CA 1
ATOM 656 C C . SER A 1 89 ? 1.826 1.753 -0.509 1.00 97.62 89 SER A C 1
ATOM 658 O O . SER A 1 89 ? 2.546 2.162 0.411 1.00 97.62 89 SER A O 1
ATOM 660 N N . PRO A 1 90 ? 2.333 1.480 -1.729 1.00 96.00 90 PRO A N 1
ATOM 661 C CA . PRO A 1 90 ? 3.713 1.801 -2.103 1.00 96.00 90 PRO A CA 1
ATOM 662 C C . PRO A 1 90 ? 3.979 3.311 -2.209 1.00 96.00 90 PRO A C 1
ATOM 664 O O . PRO A 1 90 ? 5.141 3.705 -2.314 1.00 96.00 90 PRO A O 1
ATOM 667 N N . GLY A 1 91 ? 2.926 4.130 -2.180 1.00 93.94 91 GLY A N 1
ATOM 668 C CA . GLY A 1 91 ? 2.970 5.565 -2.418 1.00 93.94 91 GLY A CA 1
ATOM 669 C C . GLY A 1 91 ? 2.188 5.943 -3.676 1.00 93.94 91 GLY A C 1
ATOM 670 O O . GLY A 1 91 ? 2.064 5.164 -4.621 1.00 93.94 91 GLY A O 1
ATOM 671 N N . ASP A 1 92 ? 1.659 7.158 -3.683 1.00 91.19 92 ASP A N 1
ATOM 672 C CA . ASP A 1 92 ? 0.862 7.730 -4.756 1.00 91.19 92 ASP A CA 1
ATOM 673 C C . ASP A 1 92 ? 1.038 9.264 -4.818 1.00 91.19 92 ASP A C 1
ATOM 675 O O . ASP A 1 92 ? 1.994 9.842 -4.296 1.00 91.19 92 ASP A O 1
ATOM 679 N N . ARG A 1 93 ? 0.115 9.960 -5.492 1.00 86.25 93 ARG A N 1
ATOM 680 C CA . ARG A 1 93 ? 0.130 11.431 -5.587 1.00 86.25 93 ARG A CA 1
ATOM 681 C C . ARG A 1 93 ? -0.138 12.147 -4.258 1.00 86.25 93 ARG A C 1
ATOM 683 O O . ARG A 1 93 ? 0.112 13.346 -4.176 1.00 86.25 93 ARG A O 1
ATOM 690 N N . TYR A 1 94 ? -0.720 11.463 -3.276 1.00 85.44 94 TYR A N 1
ATOM 691 C CA . TYR A 1 94 ? -1.041 12.010 -1.965 1.00 85.44 94 TYR A CA 1
ATOM 692 C C . TYR A 1 94 ? 0.151 11.840 -1.016 1.00 85.44 94 TYR A C 1
ATOM 694 O O . TYR A 1 94 ? 0.568 12.813 -0.388 1.00 85.44 94 TYR A O 1
ATOM 702 N N . PHE A 1 95 ? 0.754 10.647 -0.979 1.00 90.62 95 PHE A N 1
ATOM 703 C CA . PHE A 1 95 ? 2.020 10.390 -0.285 1.00 90.62 95 PHE A CA 1
ATOM 704 C C . PHE A 1 95 ? 3.013 9.694 -1.210 1.00 90.62 95 PHE A C 1
ATOM 706 O O . PHE A 1 95 ? 2.809 8.551 -1.595 1.00 90.62 95 PHE A O 1
ATOM 713 N N . ALA A 1 96 ? 4.135 10.349 -1.514 1.00 92.56 96 ALA A N 1
ATOM 714 C CA . ALA A 1 96 ? 5.145 9.782 -2.411 1.00 92.56 96 ALA A CA 1
ATOM 715 C C . ALA A 1 96 ? 5.900 8.573 -1.821 1.00 92.56 96 ALA A C 1
ATOM 717 O O . ALA A 1 96 ? 6.510 7.808 -2.565 1.00 92.56 96 ALA A O 1
ATOM 718 N N . GLU A 1 97 ? 5.907 8.421 -0.495 1.00 95.62 97 GLU A N 1
ATOM 719 C CA . GLU A 1 97 ? 6.541 7.301 0.207 1.00 95.62 97 GLU A CA 1
ATOM 720 C C . GLU A 1 97 ? 5.504 6.278 0.691 1.00 95.62 97 GLU A C 1
ATOM 722 O O . GLU A 1 97 ? 4.339 6.642 0.850 1.00 95.62 97 GLU A O 1
ATOM 727 N N . PRO A 1 98 ? 5.896 5.019 0.976 1.00 98.12 98 PRO A N 1
ATOM 728 C CA . PRO A 1 98 ? 4.954 4.015 1.454 1.00 98.12 98 PRO A CA 1
ATOM 729 C C . PRO A 1 98 ? 4.252 4.424 2.747 1.00 98.12 98 PRO A C 1
ATOM 731 O O . PRO A 1 98 ? 4.887 4.916 3.687 1.00 98.12 98 PRO A O 1
ATOM 734 N N . TYR A 1 99 ? 2.954 4.146 2.836 1.00 98.50 99 TYR A N 1
ATOM 735 C CA . TYR A 1 99 ? 2.124 4.516 3.981 1.00 98.50 99 TYR A CA 1
ATOM 736 C C . TYR A 1 99 ? 1.057 3.464 4.275 1.00 98.50 99 TYR A C 1
ATOM 738 O O . TYR A 1 99 ? 0.562 2.793 3.372 1.00 98.50 99 TYR A O 1
ATOM 746 N N . ALA A 1 100 ? 0.691 3.335 5.549 1.00 98.69 100 ALA A N 1
ATOM 747 C CA . ALA A 1 100 ? -0.482 2.585 5.971 1.00 98.69 100 ALA A CA 1
ATOM 748 C C . ALA A 1 100 ? -1.708 3.502 5.987 1.00 98.69 100 ALA A C 1
ATOM 750 O O . ALA A 1 100 ? -1.591 4.681 6.333 1.00 98.69 100 ALA A O 1
ATOM 751 N N . TYR A 1 101 ? -2.884 2.963 5.678 1.00 98.50 101 TYR A N 1
ATOM 752 C CA . TYR A 1 101 ? -4.139 3.708 5.704 1.00 98.50 101 TYR A CA 1
ATOM 753 C C . TYR A 1 101 ? -5.294 2.947 6.353 1.00 98.50 101 TYR A C 1
ATOM 755 O O . TYR A 1 101 ? -5.321 1.716 6.400 1.00 98.50 101 TYR A O 1
ATOM 763 N N . VAL A 1 102 ? -6.265 3.728 6.824 1.00 98.56 102 VAL A N 1
ATOM 764 C CA . VAL A 1 102 ? -7.596 3.290 7.247 1.00 98.56 102 VAL A CA 1
ATOM 765 C C . VAL A 1 102 ? -8.608 4.153 6.504 1.00 98.56 102 VAL A C 1
ATOM 767 O O . VAL A 1 102 ? -8.702 5.350 6.768 1.00 98.56 102 VAL A O 1
ATOM 770 N N . GLY A 1 103 ? -9.345 3.560 5.570 1.00 97.62 103 GLY A N 1
ATOM 771 C CA . GLY A 1 103 ? -10.279 4.257 4.690 1.00 97.62 103 GLY A CA 1
ATOM 772 C C . GLY A 1 103 ? -11.708 3.743 4.842 1.00 97.62 103 GLY A C 1
ATOM 773 O O . GLY A 1 103 ? -12.053 2.750 4.199 1.00 97.62 103 GLY A O 1
ATOM 774 N N . PRO A 1 104 ? -12.548 4.370 5.685 1.00 97.44 104 PRO A N 1
ATOM 775 C CA . PRO A 1 104 ? -13.958 4.016 5.784 1.00 97.44 104 PRO A CA 1
ATOM 776 C C . PRO A 1 104 ? -14.691 4.353 4.479 1.00 97.44 104 PRO A C 1
ATOM 778 O O . PRO A 1 104 ? -14.393 5.364 3.846 1.00 97.44 104 PRO A O 1
ATOM 781 N N . HIS A 1 105 ? -15.674 3.538 4.088 1.00 95.38 105 HIS A N 1
ATOM 782 C CA . HIS A 1 105 ? -16.481 3.798 2.887 1.00 95.38 105 HIS A CA 1
ATOM 783 C C . HIS A 1 105 ? -17.292 5.099 3.000 1.00 95.38 105 HIS A C 1
ATOM 785 O O . HIS A 1 105 ? -17.476 5.806 2.010 1.00 95.38 105 HIS A O 1
ATOM 791 N N . GLU A 1 106 ? -17.746 5.428 4.212 1.00 93.50 106 GLU A N 1
ATOM 792 C CA . GLU A 1 106 ? -18.340 6.724 4.543 1.00 93.50 106 GLU A CA 1
ATOM 793 C C . GLU A 1 106 ? -17.279 7.632 5.189 1.00 93.50 106 GLU A C 1
ATOM 795 O O . GLU A 1 106 ? -16.752 7.267 6.244 1.00 93.50 106 GLU A O 1
ATOM 800 N N . PRO A 1 107 ? -16.968 8.812 4.615 1.00 91.44 107 PRO A N 1
ATOM 801 C CA . PRO A 1 107 ? -15.978 9.727 5.174 1.00 91.44 107 PRO A CA 1
ATOM 802 C C . PRO A 1 107 ? -16.250 10.083 6.636 1.00 91.44 107 PRO A C 1
ATOM 804 O O . PRO A 1 107 ? -17.398 10.227 7.062 1.00 91.44 107 PRO A O 1
ATOM 807 N N . ARG A 1 108 ? -15.173 10.264 7.400 1.00 93.31 108 ARG A N 1
ATOM 808 C CA . ARG A 1 108 ? -15.225 10.611 8.823 1.00 93.31 108 ARG A CA 1
ATOM 809 C C . ARG A 1 108 ? -14.367 11.827 9.113 1.00 93.31 108 ARG A C 1
ATOM 811 O O . ARG A 1 108 ? -13.382 12.076 8.427 1.00 93.31 108 ARG A O 1
ATOM 818 N N . GLU A 1 109 ? -14.747 12.554 10.155 1.00 92.19 109 GLU A N 1
ATOM 819 C CA . GLU A 1 109 ? -14.057 13.754 10.619 1.00 92.19 109 GLU A CA 1
ATOM 820 C C . GLU A 1 109 ? -13.525 13.556 12.039 1.00 92.19 109 GLU A C 1
ATOM 822 O O . GLU A 1 109 ? -14.084 12.795 12.833 1.00 92.19 109 GLU A O 1
ATOM 827 N N . GLY A 1 110 ? -12.429 14.237 12.363 1.00 92.00 110 GLY A N 1
ATOM 828 C CA . GLY A 1 110 ? -11.774 14.175 13.668 1.00 92.00 110 GLY A CA 1
ATOM 829 C C . GLY A 1 110 ? -10.256 14.118 13.539 1.00 92.00 110 GLY A C 1
ATOM 830 O O . GLY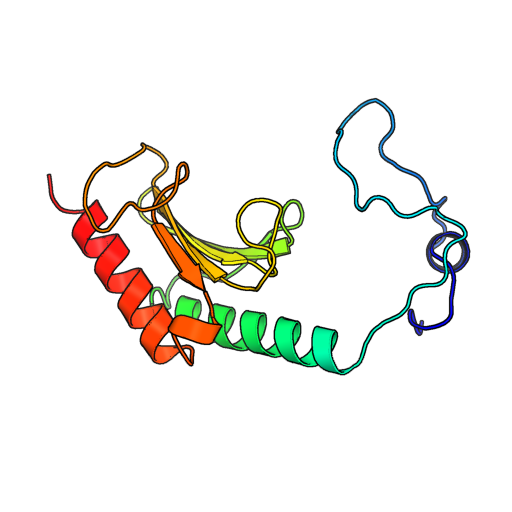 A 1 110 ? -9.728 13.959 12.444 1.00 92.00 110 GLY A O 1
ATOM 831 N N . GLU A 1 111 ? -9.550 14.227 14.665 1.00 92.94 111 GLU A N 1
ATOM 832 C CA . GLU A 1 111 ? -8.079 14.296 14.695 1.00 92.94 111 GLU A CA 1
ATOM 833 C C . GLU A 1 111 ? -7.403 13.079 14.039 1.00 92.94 111 GLU A C 1
ATOM 835 O O . GLU A 1 111 ? -6.377 13.219 13.380 1.00 92.94 111 GLU A O 1
ATOM 840 N N . PHE A 1 112 ? -8.003 11.891 14.168 1.00 95.81 112 PHE A N 1
ATOM 841 C CA . PHE A 1 112 ? -7.494 10.670 13.541 1.00 95.81 112 PHE A CA 1
ATOM 842 C C . PHE A 1 112 ? -7.657 10.666 12.009 1.00 95.81 112 PHE A C 1
ATOM 844 O O . PHE A 1 112 ? -6.809 10.123 11.303 1.00 95.81 112 PHE A O 1
ATOM 851 N N . TRP A 1 113 ? -8.731 11.265 11.487 1.00 96.88 113 TRP A N 1
ATOM 852 C CA . TRP A 1 113 ? -9.101 11.231 10.068 1.00 96.88 113 TRP A CA 1
ATOM 853 C C . TRP A 1 113 ? -8.401 12.363 9.305 1.00 96.88 113 TRP A C 1
ATOM 855 O O . TRP A 1 113 ? -8.982 13.399 8.989 1.00 96.88 113 TRP A O 1
ATOM 865 N N . ASN A 1 114 ? -7.101 12.177 9.074 1.00 95.56 114 ASN A N 1
ATOM 866 C CA . ASN A 1 114 ? -6.179 13.192 8.559 1.00 95.56 114 ASN A CA 1
ATOM 867 C C . ASN A 1 114 ? -6.049 13.242 7.020 1.00 95.56 114 ASN A C 1
ATOM 869 O O . ASN A 1 114 ? -5.232 14.009 6.502 1.00 95.56 114 ASN A O 1
ATOM 873 N N . ALA A 1 115 ? -6.814 12.438 6.281 1.00 93.75 115 ALA A N 1
ATOM 874 C CA . ALA A 1 115 ? -6.791 12.388 4.825 1.00 93.75 115 ALA A CA 1
ATOM 875 C C . ALA A 1 115 ? -8.203 12.396 4.229 1.00 93.75 115 ALA A C 1
ATOM 877 O O . ALA A 1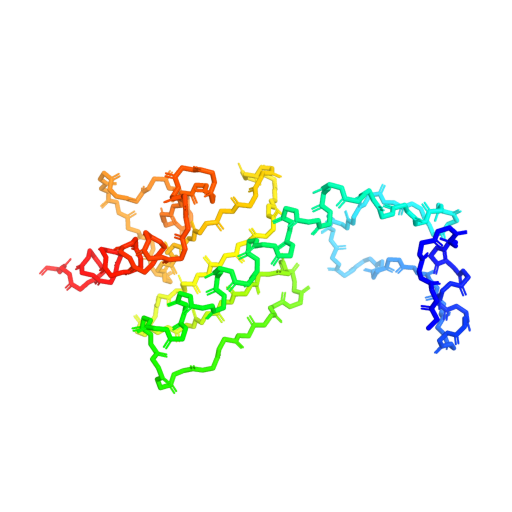 115 ? -9.158 11.921 4.836 1.00 93.75 115 ALA A O 1
ATOM 878 N N . ALA A 1 116 ? -8.339 12.882 2.991 1.00 91.88 116 ALA A N 1
ATOM 879 C CA . ALA A 1 116 ? -9.640 12.947 2.311 1.00 91.88 116 ALA A CA 1
ATOM 880 C C . ALA A 1 116 ? -10.318 11.570 2.143 1.00 91.88 116 ALA A C 1
ATOM 882 O O . ALA A 1 116 ? -11.534 11.493 1.997 1.00 91.88 116 ALA A O 1
ATOM 883 N N . PHE A 1 117 ? -9.530 10.493 2.165 1.00 92.44 117 PHE A N 1
ATOM 884 C CA . PHE A 1 117 ? -9.994 9.108 2.091 1.00 92.44 117 PHE A CA 1
ATOM 885 C C . PHE A 1 117 ? -10.059 8.405 3.460 1.00 92.44 117 PHE A C 1
ATOM 887 O O . PHE A 1 117 ? -10.377 7.222 3.502 1.00 92.44 117 PHE A O 1
ATOM 894 N N . GLY A 1 118 ? -9.741 9.084 4.570 1.00 96.94 118 GLY A N 1
ATOM 895 C CA . GLY A 1 118 ? -9.726 8.500 5.912 1.00 96.94 118 GLY A CA 1
ATOM 896 C C . GLY A 1 118 ? -8.505 8.926 6.725 1.00 96.94 118 GLY A C 1
ATOM 897 O O . GLY A 1 118 ? -8.309 10.107 6.991 1.00 96.94 118 GLY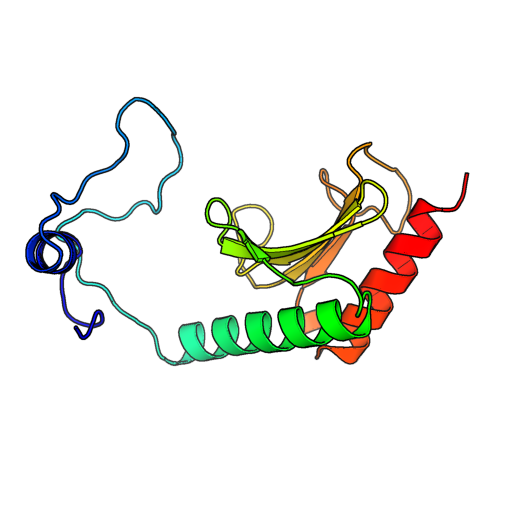 A O 1
ATOM 898 N N . ALA A 1 119 ? -7.701 7.963 7.160 1.00 97.94 119 ALA A N 1
ATOM 899 C CA . ALA A 1 119 ? -6.486 8.193 7.929 1.00 97.94 119 ALA A CA 1
ATOM 900 C C . ALA A 1 119 ? -5.280 7.549 7.245 1.00 97.94 119 ALA A C 1
ATOM 902 O O . ALA A 1 119 ? -5.395 6.456 6.690 1.00 97.94 119 ALA A O 1
ATOM 903 N N . ALA A 1 120 ? -4.117 8.185 7.336 1.00 98.00 120 ALA A N 1
ATOM 904 C CA . ALA A 1 120 ? -2.866 7.664 6.801 1.00 98.00 120 ALA A CA 1
ATOM 905 C C . ALA A 1 120 ? -1.663 8.043 7.669 1.00 98.00 120 ALA A C 1
ATOM 907 O O . ALA A 1 120 ? -1.630 9.119 8.273 1.00 98.00 120 ALA A O 1
ATOM 908 N N . ARG A 1 121 ? -0.666 7.155 7.711 1.00 98.19 121 ARG A N 1
ATOM 909 C CA . ARG A 1 121 ? 0.637 7.374 8.356 1.00 98.19 121 ARG A CA 1
ATOM 910 C C . ARG A 1 121 ? 1.732 6.688 7.561 1.00 98.19 121 ARG A C 1
ATOM 912 O O . ARG A 1 121 ? 1.537 5.565 7.092 1.00 98.19 121 ARG A O 1
ATOM 919 N N . THR A 1 122 ? 2.884 7.330 7.423 1.00 98.00 122 THR A N 1
ATOM 920 C CA . THR A 1 122 ? 3.952 6.774 6.587 1.00 98.00 122 THR A CA 1
ATOM 921 C C . THR A 1 122 ? 4.615 5.589 7.283 1.00 98.00 122 THR A C 1
ATOM 923 O O . THR A 1 122 ? 4.656 5.490 8.514 1.00 98.00 122 THR A O 1
ATOM 926 N N . MET A 1 123 ? 5.144 4.647 6.504 1.00 98.06 123 MET A N 1
ATOM 927 C CA . MET A 1 123 ? 5.832 3.481 7.065 1.00 98.06 123 MET A CA 1
ATOM 928 C C . MET A 1 123 ? 7.086 3.898 7.849 1.00 98.06 123 MET A C 1
ATOM 930 O O . MET A 1 123 ? 7.447 3.244 8.830 1.00 98.06 123 MET A O 1
ATOM 934 N N . ALA A 1 124 ? 7.711 5.019 7.468 1.00 96.38 124 ALA A N 1
ATOM 935 C CA . ALA A 1 124 ? 8.822 5.620 8.199 1.00 96.38 124 ALA A CA 1
ATOM 936 C C . ALA A 1 124 ? 8.405 6.110 9.599 1.00 96.38 124 ALA A C 1
ATOM 938 O O . ALA A 1 124 ? 9.142 5.894 10.560 1.00 96.38 124 ALA A O 1
ATOM 939 N N . GLU A 1 125 ? 7.217 6.707 9.734 1.00 97.12 125 GLU A N 1
ATOM 940 C CA . GLU A 1 125 ? 6.668 7.153 11.023 1.00 97.12 125 GLU A CA 1
ATOM 941 C C . GLU A 1 125 ? 6.232 5.994 11.926 1.00 97.12 125 GLU A C 1
ATOM 943 O O . GLU A 1 125 ? 6.327 6.092 13.150 1.00 97.12 125 GLU A O 1
ATOM 948 N N . LEU A 1 126 ? 5.699 4.916 11.342 1.00 97.75 126 LEU A N 1
ATOM 949 C CA . LEU A 1 126 ? 5.213 3.753 12.090 1.00 97.75 126 LEU A CA 1
ATOM 950 C C . LEU A 1 126 ? 6.364 2.855 12.558 1.00 97.75 126 LEU A C 1
ATOM 952 O O . LEU A 1 126 ? 6.313 2.307 13.655 1.00 97.75 126 LEU A O 1
ATOM 956 N N . GLY A 1 127 ? 7.421 2.713 11.760 1.00 96.06 127 GLY A N 1
ATOM 957 C CA . GLY A 1 127 ? 8.636 2.007 12.170 1.00 96.06 127 GLY A CA 1
ATOM 958 C C . GLY A 1 127 ? 8.528 0.476 12.212 1.00 96.06 127 GLY A C 1
ATOM 959 O O . GLY A 1 127 ? 9.483 -0.177 12.633 1.00 96.06 127 GLY A O 1
ATOM 960 N N . GLY A 1 128 ? 7.419 -0.114 11.754 1.00 95.75 128 GLY A N 1
ATOM 961 C CA . GLY A 1 128 ? 7.277 -1.561 11.575 1.00 95.75 128 GLY A CA 1
ATOM 962 C C . GLY A 1 128 ? 5.851 -2.079 11.761 1.00 95.75 128 GLY A C 1
ATOM 963 O O . GLY A 1 128 ? 4.956 -1.355 12.197 1.00 95.75 128 GLY A O 1
ATOM 964 N N . ALA A 1 129 ? 5.641 -3.364 11.454 1.00 98.19 129 ALA A N 1
ATOM 965 C CA . ALA A 1 129 ? 4.287 -3.929 11.401 1.00 98.19 129 ALA A CA 1
ATOM 966 C C . ALA A 1 129 ? 3.503 -3.850 12.726 1.00 98.19 129 ALA A C 1
ATOM 968 O O . ALA A 1 129 ? 2.301 -3.643 12.686 1.00 98.19 129 ALA A O 1
ATOM 969 N N . ASP A 1 130 ? 4.148 -3.954 13.891 1.00 98.56 130 ASP A N 1
ATOM 970 C CA . ASP A 1 130 ? 3.447 -3.909 15.185 1.00 98.56 130 ASP A CA 1
ATOM 971 C C . ASP A 1 130 ? 2.762 -2.540 15.394 1.00 98.56 130 ASP A C 1
ATOM 973 O O . ASP A 1 130 ? 1.634 -2.452 15.882 1.00 98.56 130 ASP A O 1
ATOM 977 N N . ALA A 1 131 ? 3.408 -1.457 14.945 1.00 98.62 131 ALA A N 1
ATOM 978 C CA . ALA A 1 131 ? 2.823 -0.120 14.954 1.00 98.62 131 ALA A CA 1
ATOM 979 C C . ALA A 1 131 ? 1.729 0.044 13.887 1.00 98.62 131 ALA A C 1
ATOM 981 O O . ALA A 1 131 ? 0.744 0.739 14.132 1.00 98.62 131 ALA A O 1
ATOM 982 N N . VAL A 1 132 ? 1.863 -0.624 12.736 1.00 98.81 132 VAL A N 1
ATOM 983 C CA . VAL A 1 132 ? 0.814 -0.683 11.702 1.00 98.81 132 VAL A CA 1
ATOM 984 C C . VAL A 1 132 ? -0.436 -1.388 12.247 1.00 98.81 132 VAL A C 1
ATOM 986 O O . VAL A 1 132 ? -1.540 -0.874 12.092 1.00 98.81 132 VAL A O 1
ATOM 989 N N . VAL A 1 133 ? -0.282 -2.503 12.971 1.00 98.88 133 VAL A N 1
ATOM 990 C CA . VAL A 1 133 ? -1.393 -3.183 13.662 1.00 98.88 133 VAL A CA 1
ATOM 991 C C . VAL A 1 133 ? -2.053 -2.246 14.671 1.00 98.88 133 VAL A C 1
ATOM 993 O O . VAL A 1 133 ? -3.279 -2.148 14.710 1.00 98.88 133 VAL A O 1
ATOM 996 N N . GLY A 1 134 ? -1.256 -1.534 15.475 1.00 98.75 134 GLY A N 1
ATOM 997 C CA . GLY A 1 134 ? -1.764 -0.529 16.412 1.00 98.75 134 GLY A CA 1
ATOM 998 C C . GLY A 1 134 ? -2.577 0.565 15.715 1.00 98.75 134 GLY A C 1
ATOM 999 O O . GLY A 1 134 ? -3.663 0.916 16.175 1.00 98.75 134 GLY A O 1
ATOM 1000 N N . PHE A 1 135 ? -2.098 1.049 14.568 1.00 98.75 135 PHE A N 1
ATOM 1001 C CA . PHE A 1 135 ? -2.803 2.026 13.743 1.00 98.75 135 PHE A CA 1
ATOM 1002 C C . PHE A 1 135 ? -4.129 1.480 13.184 1.00 98.75 135 PHE A C 1
ATOM 1004 O O . PHE A 1 135 ? -5.153 2.156 13.284 1.00 98.75 135 PHE A O 1
ATOM 1011 N N . PHE A 1 136 ? -4.157 0.240 12.684 1.00 98.75 136 PHE A N 1
ATOM 1012 C CA . PHE A 1 136 ? -5.390 -0.400 12.212 1.00 98.75 136 PHE A CA 1
ATOM 1013 C C . PHE A 1 136 ? -6.411 -0.622 13.334 1.00 98.75 136 PHE A C 1
ATOM 1015 O O . PHE A 1 136 ? -7.597 -0.346 13.145 1.00 98.75 136 PHE A O 1
ATOM 1022 N N . ARG A 1 137 ? -5.968 -1.046 14.527 1.00 98.56 137 ARG A N 1
ATOM 1023 C CA . ARG A 1 137 ? -6.840 -1.188 15.709 1.00 98.56 137 ARG A CA 1
ATOM 1024 C C . ARG A 1 137 ? -7.455 0.151 16.118 1.00 98.56 137 ARG A C 1
ATOM 1026 O O . ARG A 1 137 ? -8.673 0.225 16.257 1.00 98.56 137 ARG A O 1
ATOM 1033 N N . ALA A 1 138 ? -6.651 1.213 16.200 1.00 98.06 138 ALA A N 1
ATOM 1034 C CA . ALA A 1 138 ? -7.145 2.561 16.496 1.00 98.06 138 ALA A CA 1
ATOM 1035 C C . ALA A 1 138 ? -8.156 3.052 15.444 1.00 98.06 138 ALA A C 1
ATOM 1037 O O . ALA A 1 138 ? -9.184 3.645 15.782 1.00 98.06 138 ALA A O 1
ATOM 1038 N N . GLY A 1 139 ? -7.905 2.752 14.167 1.00 97.75 139 GLY A N 1
ATOM 1039 C CA . GLY A 1 139 ? -8.835 3.050 13.084 1.00 97.75 139 GLY A CA 1
ATOM 1040 C C . GLY A 1 139 ? -10.153 2.289 13.187 1.00 97.75 139 GLY A C 1
ATOM 1041 O O . GLY A 1 139 ? -11.211 2.878 12.979 1.00 97.75 139 GLY A O 1
ATOM 1042 N N . ARG A 1 140 ? -10.120 1.006 13.569 1.00 97.44 140 ARG A N 1
ATOM 1043 C CA . ARG A 1 140 ? -11.328 0.204 13.819 1.00 97.44 140 ARG A CA 1
ATOM 1044 C C . ARG A 1 140 ? -12.149 0.747 14.987 1.00 97.44 140 ARG A C 1
ATOM 1046 O O . ARG A 1 140 ? -13.364 0.863 14.870 1.00 97.44 140 ARG A O 1
ATOM 1053 N N . GLU A 1 141 ? -11.506 1.107 16.093 1.00 96.00 141 GLU A N 1
ATOM 1054 C CA . GLU A 1 141 ? -12.181 1.683 17.264 1.00 96.00 141 GLU A CA 1
ATOM 1055 C C . GLU A 1 141 ? -12.823 3.035 16.932 1.00 96.00 141 GLU A C 1
ATOM 1057 O O . GLU A 1 141 ? -14.004 3.253 17.209 1.00 96.00 141 GLU A O 1
ATOM 1062 N N . SER A 1 142 ? -12.082 3.903 16.238 1.00 95.00 142 SER A N 1
ATOM 1063 C CA . SER A 1 142 ? -12.591 5.190 15.743 1.00 95.00 142 SER A CA 1
ATOM 1064 C C . SER A 1 142 ? -13.730 5.005 14.737 1.00 95.00 142 SER A C 1
ATOM 1066 O O . SER A 1 142 ? -14.621 5.848 14.634 1.00 95.00 142 SER A O 1
ATOM 1068 N N . ALA A 1 143 ? -13.721 3.896 13.987 1.00 92.12 143 ALA A N 1
ATOM 1069 C CA . ALA A 1 143 ? -14.791 3.542 13.068 1.00 92.12 143 ALA A CA 1
ATOM 1070 C C . ALA A 1 143 ? -16.052 3.004 13.793 1.00 92.12 143 ALA A C 1
ATOM 1072 O O . ALA A 1 143 ? -17.182 3.215 13.350 1.00 92.12 143 ALA A O 1
ATOM 1073 N N . ALA A 1 144 ? -15.899 2.339 14.934 1.00 86.94 144 ALA A N 1
ATOM 1074 C CA . ALA A 1 144 ? -17.023 1.791 15.692 1.00 86.94 144 ALA A CA 1
ATOM 1075 C C . ALA A 1 144 ? -17.749 2.841 16.556 1.00 86.94 144 ALA A C 1
ATOM 1077 O O . ALA A 1 144 ? -18.942 2.692 16.817 1.00 86.94 144 ALA A O 1
ATOM 1078 N N . GLY A 1 145 ? -17.055 3.900 16.988 1.00 68.94 145 GLY A N 1
ATOM 1079 C CA . GLY A 1 145 ? -17.639 4.985 17.780 1.00 68.94 145 GLY A CA 1
ATOM 1080 C C . GLY A 1 145 ? -18.624 5.841 16.975 1.00 68.94 145 GLY A C 1
ATOM 1081 O O . GLY A 1 145 ? -18.203 6.705 16.207 1.00 68.94 145 GLY A O 1
ATOM 1082 N N . ARG A 1 146 ? -19.926 5.600 17.162 1.00 54.22 146 ARG A N 1
ATOM 1083 C CA . ARG A 1 146 ? -21.020 6.554 16.911 1.00 54.22 146 ARG A CA 1
ATOM 1084 C C . ARG A 1 146 ? -21.636 6.955 18.244 1.00 54.22 146 ARG A C 1
ATOM 1086 O O . ARG A 1 146 ? -21.842 6.042 19.076 1.00 54.22 146 ARG A O 1
#

Radius of gyration: 17.49 Å; chains: 1; bounding box: 39×29×45 Å